Protein AF-A0AAE3GT08-F1 (afdb_monomer)

Structure (mmCIF, N/CA/C/O backbone):
data_AF-A0AAE3GT08-F1
#
_entry.id   AF-A0AAE3GT08-F1
#
loop_
_atom_site.group_PDB
_atom_site.id
_atom_site.type_symbol
_atom_site.label_atom_id
_atom_site.label_alt_id
_atom_site.label_comp_id
_atom_site.label_asym_id
_atom_site.label_entity_id
_atom_site.label_seq_id
_atom_site.pdbx_PDB_ins_code
_atom_site.Cartn_x
_atom_site.Cartn_y
_atom_site.Cartn_z
_atom_site.occupancy
_atom_site.B_iso_or_equiv
_atom_site.auth_seq_id
_atom_site.auth_comp_id
_atom_site.auth_asym_id
_atom_site.auth_atom_id
_atom_site.pdbx_PDB_model_num
ATOM 1 N N . MET A 1 1 ? 1.332 4.954 4.876 1.00 90.81 1 MET A N 1
ATOM 2 C CA . MET A 1 1 ? 2.697 5.408 4.533 1.00 90.81 1 MET A CA 1
ATOM 3 C C . MET A 1 1 ? 3.140 4.677 3.276 1.00 90.81 1 MET A C 1
ATOM 5 O O . MET A 1 1 ? 2.821 3.505 3.146 1.00 90.81 1 MET A O 1
ATOM 9 N N . ILE A 1 2 ? 3.823 5.352 2.353 1.00 92.44 2 ILE A N 1
ATOM 10 C CA . ILE A 1 2 ? 4.357 4.750 1.122 1.00 92.44 2 ILE A CA 1
ATOM 11 C C . ILE A 1 2 ? 5.881 4.851 1.201 1.00 92.44 2 ILE A C 1
ATOM 13 O O . ILE A 1 2 ? 6.399 5.929 1.491 1.00 92.44 2 ILE A O 1
ATOM 17 N N . ASN A 1 3 ? 6.583 3.741 0.983 1.00 92.31 3 ASN A N 1
ATOM 18 C CA . ASN A 1 3 ? 8.039 3.667 0.986 1.00 92.31 3 ASN A CA 1
ATOM 19 C C . ASN A 1 3 ? 8.542 3.109 -0.360 1.00 92.31 3 ASN A C 1
ATOM 21 O O . ASN A 1 3 ? 8.608 1.885 -0.511 1.00 92.31 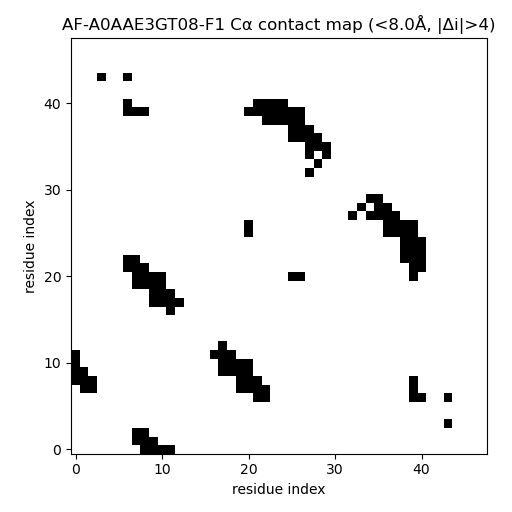3 ASN A O 1
ATOM 25 N N . PRO A 1 4 ? 8.900 3.993 -1.311 1.00 91.06 4 PRO A N 1
ATOM 26 C CA . PRO A 1 4 ? 9.400 3.595 -2.624 1.00 91.06 4 PRO A CA 1
ATOM 27 C C . PRO A 1 4 ? 10.701 2.794 -2.565 1.00 91.06 4 PRO A C 1
ATOM 29 O O . PRO A 1 4 ? 10.798 1.766 -3.204 1.00 91.06 4 PRO A O 1
ATOM 32 N N . GLU A 1 5 ? 11.663 3.162 -1.717 1.00 91.31 5 GLU A N 1
ATOM 33 C CA . GLU A 1 5 ? 12.959 2.459 -1.616 1.00 91.31 5 GLU A CA 1
ATOM 34 C C . GLU A 1 5 ? 12.831 0.984 -1.198 1.00 91.31 5 GLU A C 1
ATOM 36 O O . GLU A 1 5 ? 13.743 0.182 -1.383 1.00 91.31 5 GLU A O 1
ATOM 41 N N . LYS A 1 6 ? 11.713 0.627 -0.558 1.00 91.75 6 LYS A N 1
ATOM 42 C CA . LYS A 1 6 ? 11.433 -0.735 -0.088 1.00 91.75 6 LYS A CA 1
ATOM 43 C C . LYS A 1 6 ? 10.269 -1.393 -0.819 1.00 91.75 6 LYS A C 1
ATOM 45 O O . LYS A 1 6 ? 9.838 -2.453 -0.366 1.00 91.75 6 LYS A O 1
ATOM 50 N N . HIS A 1 7 ? 9.728 -0.738 -1.847 1.00 93.31 7 HIS A N 1
ATOM 51 C CA . HIS A 1 7 ? 8.502 -1.134 -2.537 1.00 93.31 7 HIS A CA 1
ATOM 52 C C . HIS A 1 7 ? 7.397 -1.585 -1.574 1.00 93.31 7 HIS A C 1
ATOM 54 O O . HIS A 1 7 ? 6.858 -2.689 -1.652 1.00 93.31 7 HIS A O 1
ATOM 60 N N . ARG A 1 8 ? 7.110 -0.739 -0.580 1.00 94.75 8 ARG A N 1
ATOM 61 C CA . ARG A 1 8 ? 6.229 -1.095 0.532 1.00 94.75 8 ARG A CA 1
ATOM 62 C C . ARG A 1 8 ? 5.188 -0.027 0.806 1.00 94.75 8 ARG A C 1
ATOM 64 O O . ARG A 1 8 ? 5.499 1.162 0.883 1.00 94.75 8 ARG A O 1
ATOM 71 N N . VAL A 1 9 ? 3.964 -0.472 1.049 1.00 95.06 9 VAL A N 1
ATOM 72 C CA . VAL A 1 9 ? 2.855 0.357 1.515 1.00 95.06 9 VAL A CA 1
ATOM 73 C C . VAL A 1 9 ? 2.428 -0.122 2.892 1.00 95.06 9 VAL A C 1
ATOM 75 O O . VAL A 1 9 ? 2.286 -1.310 3.143 1.00 95.06 9 VAL A O 1
ATOM 78 N N . GLU A 1 10 ? 2.214 0.818 3.799 1.00 95.06 10 GLU A N 1
ATOM 79 C CA . GLU A 1 10 ? 1.746 0.543 5.151 1.00 95.06 10 GLU A CA 1
ATOM 80 C C . GLU A 1 10 ? 0.410 1.247 5.375 1.00 95.06 10 GLU A C 1
ATOM 82 O O . GLU A 1 10 ? 0.305 2.476 5.244 1.00 95.06 10 GLU A O 1
ATOM 87 N N . ILE A 1 11 ? -0.612 0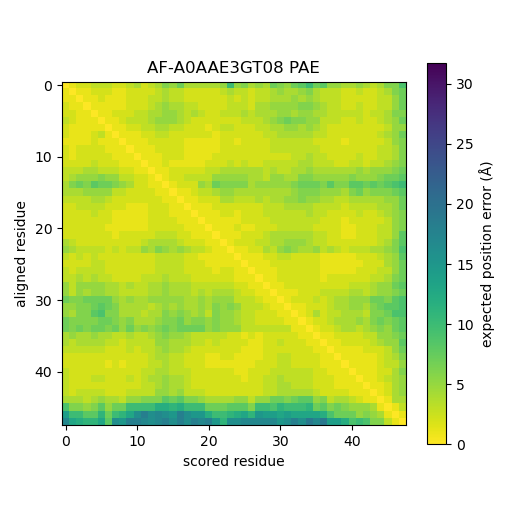.470 5.706 1.00 92.38 11 ILE A N 1
ATOM 88 C CA . ILE A 1 11 ? -1.971 0.935 5.946 1.00 92.38 11 ILE A CA 1
ATOM 89 C C . ILE A 1 11 ? -2.167 1.050 7.450 1.00 92.38 11 ILE A C 1
ATOM 91 O O . ILE A 1 11 ? -1.986 0.092 8.199 1.00 92.38 11 ILE A O 1
ATOM 95 N N . TYR A 1 12 ? -2.566 2.243 7.873 1.00 92.12 12 TYR A N 1
ATOM 96 C CA . TYR A 1 12 ? -2.841 2.562 9.263 1.00 92.12 12 TYR A CA 1
ATOM 97 C C . TYR A 1 12 ? -4.331 2.827 9.402 1.00 92.12 12 TYR A C 1
ATOM 99 O O . TYR A 1 12 ? -4.869 3.719 8.7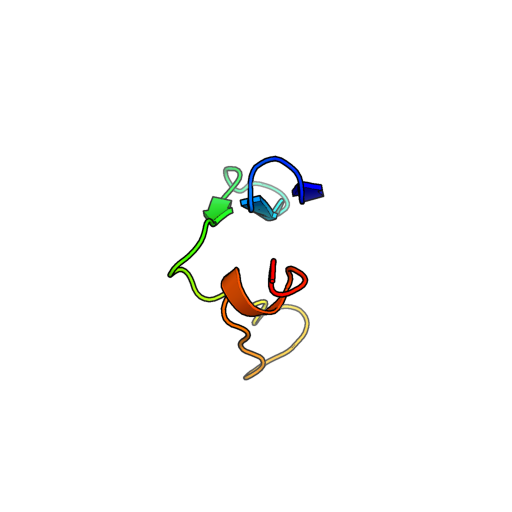43 1.00 92.12 12 TYR A O 1
ATOM 107 N N . ARG A 1 13 ? -4.986 2.060 10.267 1.00 89.75 13 ARG A N 1
ATOM 108 C CA . ARG A 1 13 ? -6.400 2.220 10.600 1.00 89.75 13 ARG A CA 1
ATOM 109 C C . ARG A 1 13 ? -6.546 2.383 12.101 1.00 89.75 13 ARG A C 1
ATOM 111 O O . ARG A 1 13 ? -5.743 1.879 12.883 1.00 89.75 13 ARG A O 1
ATOM 118 N N . LEU A 1 14 ? -7.549 3.152 12.506 1.00 91.94 14 LEU A N 1
ATOM 119 C CA . LEU A 1 14 ? -7.758 3.446 13.915 1.00 91.94 14 LEU A CA 1
ATOM 120 C C . LEU A 1 14 ? -8.186 2.171 14.653 1.00 91.94 14 LEU A C 1
ATOM 122 O O . LEU A 1 14 ? -9.250 1.631 14.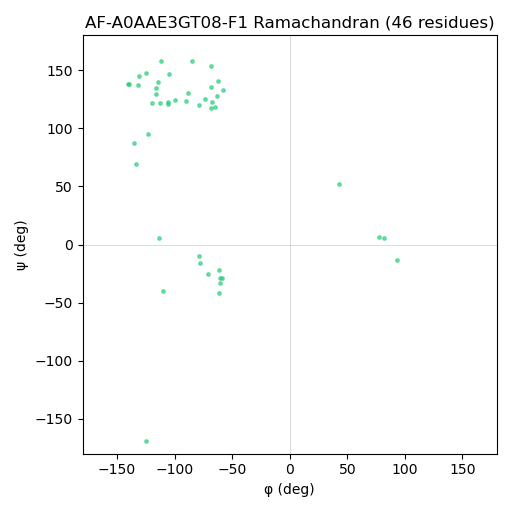378 1.00 91.94 14 LEU A O 1
ATOM 126 N N . GLY A 1 15 ? -7.373 1.729 15.614 1.00 92.88 15 GLY A N 1
ATOM 127 C CA . GLY A 1 15 ? -7.667 0.547 16.429 1.00 92.88 15 GLY A CA 1
ATOM 128 C C . GLY A 1 15 ? -7.316 -0.793 15.775 1.00 92.88 15 GLY A C 1
ATOM 129 O O . GLY A 1 15 ? -7.600 -1.827 16.371 1.00 92.88 15 GLY A O 1
ATOM 130 N N . GLU A 1 16 ? -6.680 -0.783 14.603 1.00 92.50 16 GLU A N 1
ATOM 131 C CA . GLU A 1 16 ? -6.181 -1.987 13.930 1.00 92.50 16 GLU A CA 1
ATOM 132 C C . GLU A 1 16 ? -4.647 -2.003 13.910 1.00 92.50 16 GLU A C 1
ATOM 134 O O . GLU A 1 16 ? -3.990 -0.963 14.026 1.00 92.50 16 GLU A O 1
ATOM 139 N N . GLU A 1 17 ? -4.069 -3.195 13.758 1.00 94.50 17 GLU A N 1
ATOM 140 C CA . GLU A 1 17 ? -2.636 -3.333 13.508 1.00 94.50 17 GLU A CA 1
ATOM 141 C C . GLU A 1 17 ? -2.268 -2.801 12.117 1.00 94.50 17 GLU A C 1
ATOM 143 O O . GLU A 1 17 ? -3.080 -2.777 11.191 1.00 94.50 17 GLU A O 1
ATOM 148 N N . VAL A 1 18 ? -1.016 -2.364 11.970 1.00 94.19 18 VAL A N 1
ATOM 149 C CA . VAL A 1 18 ? -0.511 -1.856 10.692 1.00 94.19 18 VAL A CA 1
ATOM 150 C C . VAL A 1 18 ? -0.448 -2.998 9.688 1.00 94.19 18 VAL A C 1
ATOM 152 O O . VAL A 1 18 ? 0.264 -3.980 9.901 1.00 94.19 18 VAL A O 1
ATOM 155 N N . VAL A 1 19 ? 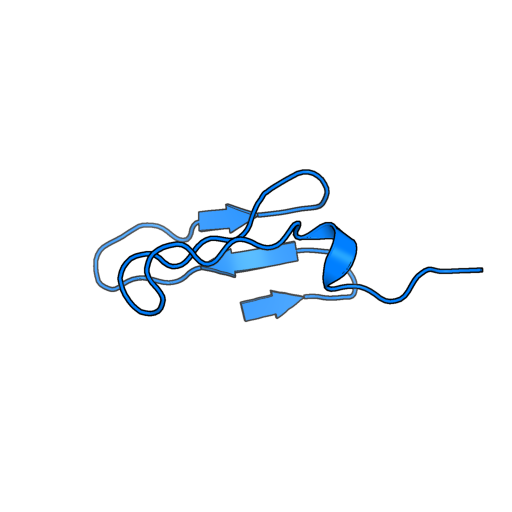-1.140 -2.840 8.564 1.00 94.56 19 VAL A N 1
ATOM 156 C CA . VAL A 1 19 ? -1.058 -3.792 7.454 1.00 94.56 19 VAL A CA 1
ATOM 157 C C . VAL A 1 19 ? 0.062 -3.353 6.526 1.00 94.56 19 VAL A C 1
ATOM 159 O O . VAL A 1 19 ? 0.068 -2.224 6.037 1.00 94.56 19 VAL A O 1
ATOM 162 N N . ILE A 1 20 ? 1.015 -4.247 6.287 1.00 95.50 20 ILE A N 1
ATOM 163 C CA . ILE A 1 20 ? 2.153 -4.008 5.406 1.00 95.50 20 ILE A CA 1
ATOM 164 C C . ILE A 1 20 ? 1.929 -4.784 4.112 1.00 95.50 20 ILE A C 1
ATOM 166 O O . ILE A 1 20 ? 1.795 -6.002 4.154 1.00 95.50 20 ILE A O 1
ATOM 170 N N . LEU A 1 21 ? 1.930 -4.074 2.989 1.00 96.50 21 LEU A N 1
ATOM 171 C CA . LEU A 1 21 ? 1.815 -4.621 1.642 1.00 96.50 21 LEU A CA 1
ATOM 172 C C . LEU A 1 21 ? 3.115 -4.376 0.871 1.00 96.50 21 LEU A C 1
ATOM 174 O O . LEU A 1 21 ? 3.719 -3.303 0.991 1.00 96.50 21 LEU A O 1
ATOM 178 N N . GLY A 1 22 ? 3.544 -5.360 0.093 1.00 95.00 22 GLY A N 1
ATOM 179 C CA . GLY A 1 22 ? 4.701 -5.281 -0.794 1.00 95.00 22 GLY A CA 1
ATOM 180 C C . GLY A 1 22 ? 4.348 -5.629 -2.234 1.00 95.00 22 GLY A C 1
ATOM 181 O O . GLY A 1 22 ? 3.180 -5.754 -2.597 1.00 95.00 22 GLY A O 1
ATOM 182 N N . ASP A 1 23 ? 5.371 -5.796 -3.064 1.00 92.62 23 ASP A N 1
ATOM 183 C CA . ASP A 1 23 ? 5.186 -6.219 -4.450 1.00 92.62 23 ASP A CA 1
ATOM 184 C C . ASP A 1 23 ? 4.453 -7.569 -4.536 1.00 92.62 23 ASP A C 1
ATOM 186 O O . ASP A 1 23 ? 4.789 -8.528 -3.841 1.00 92.62 23 ASP A O 1
ATOM 190 N N . GLY A 1 24 ? 3.444 -7.635 -5.408 1.00 90.00 24 GLY A N 1
ATOM 191 C CA . GLY A 1 24 ? 2.548 -8.788 -5.554 1.00 90.00 24 GLY A CA 1
ATOM 192 C C . GLY A 1 24 ? 1.267 -8.702 -4.720 1.00 90.00 24 GLY A C 1
ATOM 193 O O . GLY A 1 24 ? 0.324 -9.441 -5.003 1.00 90.00 24 GLY A O 1
ATOM 194 N N . ASP A 1 25 ? 1.193 -7.778 -3.759 1.00 96.12 25 ASP A N 1
ATOM 195 C CA . ASP A 1 25 ? -0.037 -7.499 -3.024 1.00 96.12 25 ASP A CA 1
ATOM 196 C C . ASP A 1 25 ? -0.933 -6.495 -3.766 1.00 96.12 25 ASP A C 1
ATOM 198 O O . ASP A 1 25 ? -0.479 -5.680 -4.578 1.00 96.12 25 ASP A O 1
ATOM 202 N N . ILE A 1 26 ? -2.228 -6.527 -3.444 1.00 95.50 26 ILE A N 1
ATOM 203 C CA . ILE A 1 26 ? -3.224 -5.571 -3.937 1.00 95.50 26 ILE A CA 1
ATOM 204 C C . ILE A 1 26 ? -3.579 -4.608 -2.810 1.00 95.50 26 ILE A C 1
ATOM 206 O O . ILE A 1 26 ? -4.081 -5.002 -1.755 1.00 95.50 26 ILE A O 1
ATOM 210 N N . LEU A 1 27 ? -3.354 -3.321 -3.053 1.00 93.94 27 LEU A N 1
ATOM 211 C CA . LEU A 1 27 ? -3.840 -2.256 -2.198 1.00 93.94 27 LEU A CA 1
ATOM 212 C C . LEU A 1 27 ? -5.323 -2.015 -2.503 1.00 93.94 27 LEU A C 1
ATOM 214 O O . LEU A 1 27 ? -5.696 -1.635 -3.612 1.00 93.94 27 LEU A O 1
ATOM 218 N N . SER A 1 28 ? -6.158 -2.194 -1.484 1.00 93.38 28 SER A N 1
ATOM 219 C CA . SER A 1 28 ? -7.578 -1.852 -1.510 1.00 93.38 28 SER A CA 1
ATOM 220 C C . SER A 1 28 ? -7.940 -1.037 -0.270 1.00 93.38 28 SER A C 1
ATOM 222 O O . SER A 1 28 ? -7.391 -1.231 0.820 1.00 93.38 28 SER A O 1
ATOM 224 N N . VAL A 1 29 ? -8.857 -0.083 -0.436 1.00 89.50 29 VAL A N 1
ATOM 225 C CA . VAL A 1 29 ? -9.321 0.779 0.661 1.00 89.50 29 VAL A CA 1
ATOM 226 C C . VAL A 1 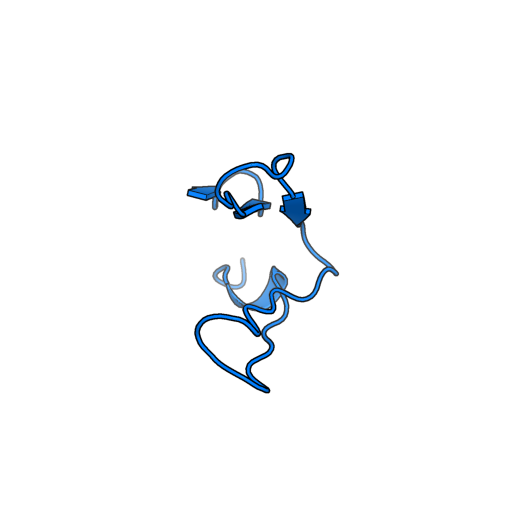29 ? -10.848 0.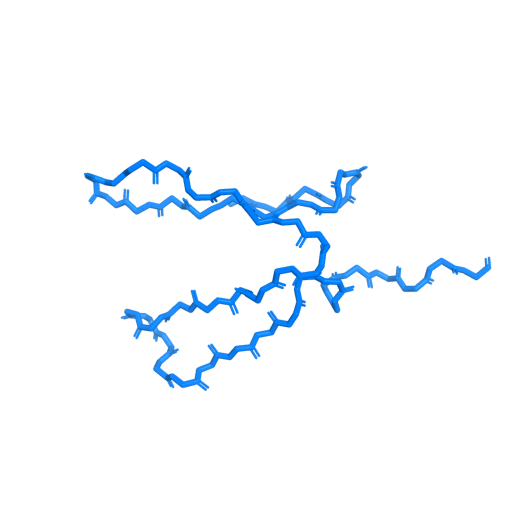857 0.633 1.00 89.50 29 VAL A C 1
ATOM 228 O O . VAL A 1 29 ? -11.401 1.906 0.308 1.00 89.50 29 VAL A O 1
ATOM 231 N N . PRO A 1 30 ? -11.552 -0.244 0.956 1.00 88.38 30 PRO A N 1
ATOM 232 C CA . PRO A 1 30 ? -13.003 -0.337 0.787 1.00 88.38 30 PRO A CA 1
ATOM 233 C C . PRO A 1 30 ? -13.778 0.702 1.608 1.00 88.38 30 PRO A C 1
ATOM 235 O O . PRO A 1 30 ? -14.845 1.135 1.183 1.00 88.38 30 PRO A O 1
ATOM 238 N N . ASP A 1 31 ? -13.226 1.139 2.742 1.00 86.19 31 ASP A N 1
ATOM 239 C CA . ASP A 1 31 ? -13.856 2.111 3.643 1.00 86.19 31 ASP A CA 1
ATOM 240 C C . ASP A 1 31 ? -13.894 3.539 3.071 1.00 86.19 31 ASP A C 1
ATOM 242 O O . ASP A 1 31 ? -14.749 4.339 3.449 1.00 86.19 31 ASP A O 1
ATOM 246 N N . LEU A 1 32 ? -12.964 3.872 2.167 1.00 87.19 32 LEU A N 1
ATOM 247 C CA . LEU A 1 32 ? -12.846 5.197 1.541 1.00 87.19 32 LEU A CA 1
ATOM 248 C C . LEU A 1 32 ? -13.233 5.168 0.059 1.00 87.19 32 LEU A C 1
ATOM 250 O O . LEU A 1 32 ? -13.875 6.098 -0.425 1.00 87.19 32 LEU A O 1
ATOM 254 N N . LEU A 1 33 ? -12.836 4.114 -0.658 1.00 89.88 33 LEU A N 1
ATOM 255 C CA . LEU A 1 33 ? -13.020 3.930 -2.096 1.00 89.88 33 LEU A CA 1
ATOM 256 C C . LEU A 1 33 ? -13.514 2.498 -2.378 1.00 89.88 33 LEU A C 1
ATOM 258 O O . LEU A 1 33 ? -12.714 1.593 -2.632 1.00 89.88 33 LEU A O 1
ATOM 262 N N . PRO A 1 34 ? -14.838 2.269 -2.341 1.00 91.88 34 PRO A N 1
ATOM 263 C CA . PRO A 1 34 ? -15.411 0.954 -2.593 1.00 91.88 34 PRO A CA 1
ATOM 264 C C . PRO A 1 34 ? -15.133 0.483 -4.025 1.00 91.88 34 PRO A C 1
ATOM 266 O O . PRO A 1 34 ? -15.432 1.191 -4.986 1.00 91.88 34 PRO A O 1
ATOM 269 N N . GLY A 1 35 ? -14.593 -0.728 -4.168 1.00 91.81 35 GLY A N 1
ATOM 270 C CA . GLY A 1 35 ? -14.305 -1.340 -5.470 1.00 91.81 35 GLY A CA 1
ATOM 271 C C . GLY A 1 35 ? -13.044 -0.821 -6.167 1.00 91.81 35 GLY A C 1
ATOM 272 O O . GLY A 1 35 ? -12.803 -1.190 -7.312 1.00 91.81 35 GLY A O 1
ATOM 273 N N . TRP A 1 36 ? -12.247 0.023 -5.506 1.00 94.00 36 TRP A N 1
ATOM 274 C CA . TRP A 1 36 ? -10.938 0.420 -6.014 1.00 94.00 36 TRP A CA 1
ATOM 275 C C . TRP A 1 36 ? -9.852 -0.553 -5.545 1.00 94.00 36 TRP A C 1
ATOM 277 O O . TRP A 1 36 ? -9.730 -0.841 -4.351 1.00 94.00 36 TRP A O 1
ATOM 287 N N . GLU A 1 37 ? -9.051 -1.017 -6.499 1.00 95.31 37 GLU A N 1
ATOM 288 C CA . GLU A 1 37 ? -7.942 -1.945 -6.301 1.00 95.31 37 GLU A CA 1
ATOM 289 C C . GLU A 1 37 ? -6.766 -1.507 -7.179 1.00 95.31 37 GLU A C 1
ATOM 291 O O . GLU A 1 37 ? -6.956 -1.118 -8.335 1.00 95.31 37 GLU A O 1
ATOM 296 N N . VAL A 1 38 ? -5.551 -1.570 -6.639 1.00 94.19 38 VAL A N 1
ATOM 297 C CA . VAL A 1 38 ? -4.315 -1.352 -7.400 1.00 94.19 38 VAL A CA 1
ATOM 298 C C . VAL A 1 38 ? -3.254 -2.341 -6.940 1.00 94.19 38 VAL A C 1
ATOM 300 O O . VAL A 1 38 ? -3.118 -2.592 -5.741 1.00 94.19 38 VAL A O 1
ATOM 303 N N . ALA A 1 39 ? -2.493 -2.912 -7.870 1.00 95.38 39 ALA A N 1
ATOM 304 C CA . ALA A 1 39 ? -1.336 -3.711 -7.496 1.00 95.38 39 ALA A CA 1
ATOM 305 C C . ALA A 1 39 ? -0.262 -2.791 -6.903 1.00 95.38 39 ALA A C 1
ATOM 307 O O . ALA A 1 39 ? 0.018 -1.723 -7.445 1.00 95.38 39 ALA A O 1
ATOM 308 N N . VAL A 1 40 ? 0.357 -3.192 -5.793 1.00 94.19 40 VAL A N 1
ATOM 309 C CA . VAL A 1 40 ? 1.410 -2.383 -5.155 1.00 94.19 40 VAL A CA 1
ATOM 310 C C . VAL A 1 40 ? 2.593 -2.169 -6.100 1.00 94.19 40 VAL A C 1
ATOM 312 O O . VAL A 1 40 ? 3.161 -1.082 -6.108 1.00 94.19 40 VAL A O 1
ATOM 315 N N . SER A 1 41 ? 2.894 -3.146 -6.959 1.00 93.12 41 SER A N 1
ATOM 316 C CA . SER A 1 41 ? 3.930 -3.039 -7.992 1.00 93.12 41 SER A CA 1
ATOM 317 C C . SER A 1 41 ? 3.693 -1.897 -8.982 1.00 93.12 41 SER A C 1
ATOM 319 O O . SER A 1 41 ? 4.651 -1.339 -9.506 1.00 93.12 41 SER A O 1
ATOM 321 N N . ASP A 1 42 ? 2.433 -1.521 -9.223 1.00 92.75 42 ASP A N 1
ATOM 322 C CA . ASP A 1 42 ? 2.073 -0.460 -10.173 1.00 92.75 42 ASP A CA 1
ATOM 323 C C . ASP A 1 42 ? 2.280 0.943 -9.578 1.00 92.75 42 ASP A C 1
ATOM 325 O O . ASP A 1 42 ? 2.191 1.946 -10.287 1.00 92.75 42 ASP A O 1
ATOM 329 N N . LEU A 1 43 ? 2.546 1.036 -8.268 1.00 91.56 43 LEU A N 1
ATOM 330 C CA . LEU A 1 43 ? 2.823 2.300 -7.580 1.00 91.56 43 LEU A CA 1
ATOM 331 C C . LEU A 1 43 ? 4.247 2.808 -7.828 1.00 91.56 43 LEU A C 1
ATOM 333 O O . LEU A 1 43 ? 4.537 3.975 -7.546 1.00 91.56 43 LEU A O 1
ATOM 337 N N . TRP A 1 44 ? 5.133 1.949 -8.330 1.00 91.12 44 TRP A N 1
ATOM 338 C CA . TRP A 1 44 ? 6.546 2.250 -8.517 1.00 91.12 44 TRP A CA 1
ATOM 339 C C . TRP A 1 44 ? 6.864 2.487 -9.995 1.00 91.12 44 TRP A C 1
ATOM 341 O O . TRP A 1 44 ? 6.254 1.875 -10.875 1.00 91.12 44 TRP A O 1
ATOM 351 N N . PRO A 1 45 ? 7.818 3.380 -10.306 1.00 87.88 45 PRO A N 1
ATOM 352 C CA . PRO A 1 45 ? 8.313 3.497 -11.667 1.00 87.88 45 PRO A CA 1
ATOM 353 C C . PRO A 1 45 ? 8.968 2.180 -12.099 1.00 87.88 45 PRO A C 1
ATOM 355 O O . PRO A 1 45 ? 9.683 1.550 -11.326 1.00 87.88 45 PRO A O 1
ATOM 358 N N . LEU A 1 46 ? 8.755 1.791 -13.357 1.00 81.44 46 LEU A N 1
ATOM 359 C CA . LEU A 1 46 ? 9.495 0.683 -13.955 1.00 81.44 46 LEU A CA 1
ATOM 360 C C . LEU A 1 46 ? 10.976 1.079 -14.039 1.00 81.44 46 LEU A C 1
ATOM 362 O O . LEU A 1 46 ? 11.313 2.062 -14.702 1.00 81.44 46 LEU A O 1
ATOM 366 N N . GLU A 1 47 ? 11.849 0.336 -13.362 1.00 73.19 47 GLU A N 1
ATOM 367 C CA . GLU A 1 47 ? 13.293 0.463 -13.559 1.00 73.19 47 GLU A CA 1
ATOM 368 C C . GLU A 1 47 ? 13.665 -0.181 -14.905 1.00 73.19 47 GLU A C 1
ATOM 370 O O . GLU A 1 47 ? 13.303 -1.329 -15.176 1.00 73.19 47 GLU A O 1
ATOM 375 N N . PHE A 1 48 ? 14.340 0.589 -15.765 1.00 63.56 48 PHE A N 1
ATOM 376 C CA . PHE A 1 48 ? 14.803 0.188 -17.100 1.00 63.56 48 PHE A CA 1
ATOM 377 C C . PHE A 1 48 ? 16.326 0.085 -17.147 1.00 63.56 48 PHE A C 1
ATOM 379 O O . PHE A 1 48 ? 16.991 0.955 -16.538 1.00 63.56 48 PHE A O 1
#

Radius of gyration: 11.47 Å; Cα contacts (8 Å, |Δi|>4): 68; chains: 1; bounding box: 30×14×34 Å

Foldseek 3Di:
DQDQVQLWDWDDDVPDDIDIDHAPDWDDDCVVDNPDIDGSVVVYDDDD

Mean predicted aligned error: 3.49 Å

InterPro domains:
  IPR011335 Restriction endonuclease type II-like [SSF52980] (1-44)
  IPR012296 Nuclease, putative, TT1808 [G3DSA:3.90.1570.10] (1-44)

Solvent-accessible surface area (backbone atoms only — not comparable to full-atom values): 3153 Å² total; per-residue (Å²): 90,79,39,77,98,70,50,33,39,39,48,80,50,93,95,52,77,74,46,77,41,37,70,88,34,69,51,66,45,62,94,84,40,72,92,49,74,43,52,45,56,73,76,51,82,86,87,128

Organism: NCBI:txid2699891

Sequence (48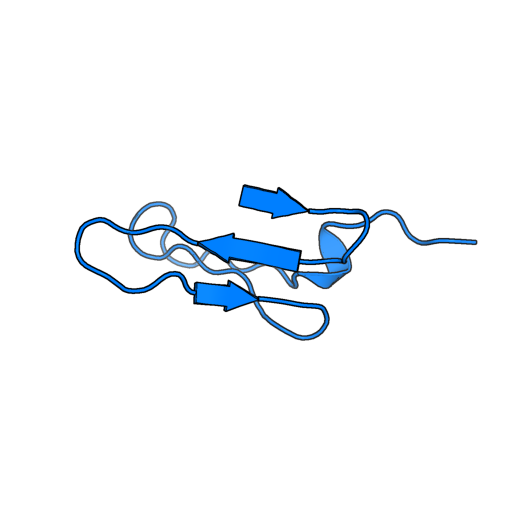 aa):
MINPEKHRVEIYRLGEEVVILGDGDILSVPDLLPGWEVAVSDLWPLEF

Nearest PDB structures (foldseek):
  1wdj-assembly1_B  TM=7.966E-01 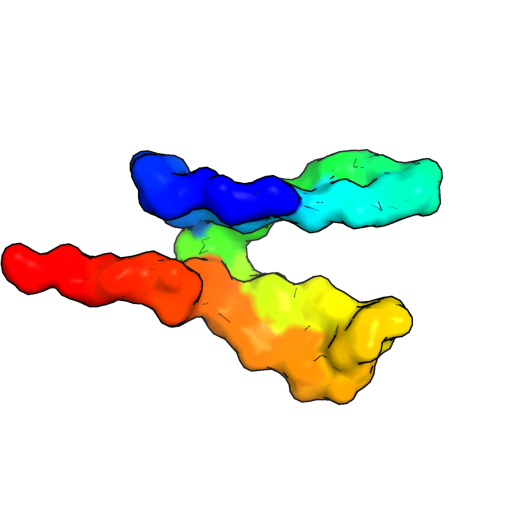 e=2.511E-01  Thermus thermophilus
  1wdj-assembly1_C  TM=7.744E-01  e=5.037E-01  Thermus thermophilus

Secondary structure (DSSP, 8-state):
-EEGGGTEEEE--TTSPPEEE-TT-EEE-TTTSTT-EEEGGGGSPPP-

pLDDT: mean 91.33, std 5.64, range [63.56, 96.5]